Protein AF-A0A2M7JU88-F1 (afdb_monomer_lite)

pLDDT: mean 82.26, std 15.16, range [46.28, 97.88]

Radius of gyration: 21.9 Å; chains: 1; bounding box: 62×44×34 Å

Structure (mmCIF, N/CA/C/O backbone):
data_AF-A0A2M7JU88-F1
#
_entry.id   AF-A0A2M7JU88-F1
#
loop_
_atom_site.group_PDB
_atom_site.id
_atom_site.type_symbol
_atom_site.label_atom_id
_atom_site.label_alt_id
_atom_site.label_comp_id
_atom_site.label_asym_id
_atom_site.label_entity_id
_atom_site.label_seq_id
_atom_site.pdbx_PDB_ins_code
_atom_site.Cartn_x
_atom_site.Cartn_y
_atom_site.Cartn_z
_atom_site.occupancy
_atom_site.B_iso_or_equiv
_atom_site.auth_seq_id
_atom_site.auth_comp_id
_atom_site.auth_asym_id
_atom_site.auth_atom_id
_atom_site.pdbx_PDB_model_num
ATOM 1 N N . MET A 1 1 ? 41.938 32.111 14.883 1.00 48.00 1 MET A N 1
ATOM 2 C CA . MET A 1 1 ? 41.374 30.759 15.055 1.00 48.00 1 MET A CA 1
ATOM 3 C C . MET A 1 1 ? 41.739 29.981 13.810 1.00 48.00 1 MET A C 1
ATOM 5 O O . MET A 1 1 ? 41.098 30.161 12.781 1.00 48.00 1 MET A O 1
ATOM 9 N N . GLU A 1 2 ? 42.856 29.258 13.867 1.00 51.88 2 GLU A N 1
ATOM 10 C CA . GLU A 1 2 ? 43.259 28.337 12.804 1.00 51.88 2 GLU A CA 1
ATOM 11 C C . GLU A 1 2 ? 42.209 27.231 12.727 1.00 51.88 2 GLU A C 1
ATOM 13 O O . GLU A 1 2 ? 41.848 26.636 13.739 1.00 51.88 2 GLU A O 1
ATOM 18 N N . GLN A 1 3 ? 41.636 27.030 11.545 1.00 59.88 3 GLN A N 1
ATOM 19 C CA . GLN A 1 3 ? 40.742 25.905 11.318 1.00 59.88 3 GLN A CA 1
ATOM 20 C C . GLN A 1 3 ? 41.625 24.665 11.168 1.00 59.88 3 GLN A C 1
ATOM 22 O O . GLN A 1 3 ? 42.422 24.599 10.232 1.00 59.88 3 GLN A O 1
ATOM 27 N N . ASP A 1 4 ? 41.488 23.712 12.089 1.00 62.62 4 ASP A N 1
ATOM 28 C CA . ASP A 1 4 ? 42.095 22.381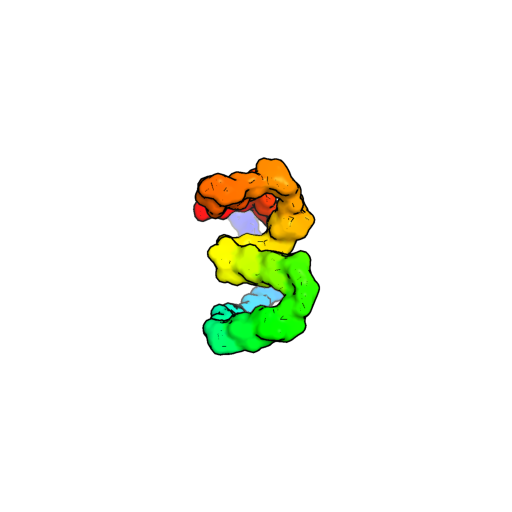 12.016 1.00 62.62 4 ASP A CA 1
ATOM 29 C C . ASP A 1 4 ? 41.547 21.626 10.794 1.00 62.62 4 ASP A C 1
ATOM 31 O O . ASP A 1 4 ? 40.576 20.867 10.865 1.00 62.62 4 ASP A O 1
ATOM 35 N N . ILE A 1 5 ? 42.145 21.870 9.626 1.00 72.06 5 ILE A N 1
ATOM 36 C CA . ILE A 1 5 ? 41.807 21.160 8.395 1.00 72.06 5 ILE A CA 1
ATOM 37 C C . ILE A 1 5 ? 42.477 19.791 8.452 1.00 72.06 5 ILE A C 1
ATOM 39 O O . ILE A 1 5 ? 43.682 19.635 8.255 1.00 72.06 5 ILE A O 1
ATOM 43 N N . VAL A 1 6 ? 41.659 18.781 8.716 1.00 74.62 6 VAL A N 1
ATOM 44 C CA . VAL A 1 6 ? 42.089 17.389 8.770 1.00 74.62 6 VAL A CA 1
ATOM 45 C C . VAL A 1 6 ? 42.331 16.850 7.348 1.00 74.62 6 VAL A C 1
ATOM 47 O O . VAL A 1 6 ? 41.474 17.025 6.476 1.00 74.62 6 VAL A O 1
ATOM 50 N N . PRO A 1 7 ? 43.453 16.149 7.084 1.00 70.81 7 PRO A N 1
ATOM 51 C CA . PRO A 1 7 ? 43.734 15.583 5.768 1.00 70.81 7 PRO A CA 1
ATOM 52 C C . PRO A 1 7 ? 42.667 14.565 5.341 1.00 70.81 7 PRO A C 1
ATOM 54 O O . PRO A 1 7 ? 42.344 13.635 6.083 1.00 70.81 7 PRO A O 1
ATOM 57 N N . GLY A 1 8 ? 42.169 14.675 4.104 1.00 68.25 8 GLY A N 1
ATOM 58 C CA . GLY A 1 8 ? 41.159 13.758 3.548 1.00 68.25 8 GLY A CA 1
ATOM 59 C C . GLY A 1 8 ? 41.597 12.287 3.477 1.00 68.25 8 GLY A C 1
ATOM 60 O O . GLY A 1 8 ? 40.757 11.401 3.343 1.00 68.25 8 GLY A O 1
ATOM 61 N N . SER A 1 9 ? 42.895 12.006 3.633 1.00 67.94 9 SER A N 1
ATOM 62 C CA . SER A 1 9 ? 43.454 10.657 3.781 1.00 67.94 9 SER A CA 1
ATOM 63 C C . SER A 1 9 ? 43.026 9.948 5.073 1.00 67.94 9 SER A C 1
ATOM 65 O O . SER A 1 9 ? 43.115 8.722 5.139 1.00 67.94 9 SER A O 1
ATOM 67 N N . LEU A 1 10 ? 42.514 10.673 6.080 1.00 70.62 10 LEU A N 1
ATOM 68 C CA . LEU A 1 10 ? 41.922 10.064 7.279 1.00 70.62 10 LEU A CA 1
ATOM 69 C C . LEU A 1 10 ? 40.554 9.418 7.016 1.00 70.62 10 LEU A C 1
ATOM 71 O O . LEU A 1 10 ? 40.097 8.603 7.823 1.00 70.62 10 LEU A O 1
ATOM 75 N N . LEU A 1 11 ? 39.909 9.707 5.878 1.00 70.00 11 LEU A N 1
ATOM 76 C CA . LEU A 1 11 ? 38.731 8.969 5.430 1.00 70.00 11 LEU A CA 1
ATOM 77 C C . LEU A 1 11 ? 39.162 7.564 4.986 1.00 70.00 11 LEU A C 1
ATOM 79 O O . LEU A 1 11 ? 39.381 7.300 3.806 1.00 70.00 11 LEU A O 1
ATOM 83 N N . LYS A 1 12 ? 39.233 6.628 5.945 1.00 68.19 12 LYS A N 1
ATOM 84 C CA . LYS A 1 12 ? 39.547 5.197 5.725 1.00 68.19 12 LYS A CA 1
ATOM 85 C C . LYS A 1 12 ? 38.694 4.534 4.631 1.00 68.19 12 LYS A C 1
ATOM 87 O O . LYS A 1 12 ? 39.050 3.474 4.126 1.00 68.19 12 LYS A O 1
ATOM 92 N N . ARG A 1 13 ? 37.549 5.129 4.288 1.00 69.75 13 ARG A N 1
ATOM 93 C CA . ARG A 1 13 ? 36.684 4.748 3.171 1.00 69.75 13 ARG A CA 1
ATOM 94 C C . ARG A 1 13 ? 36.352 6.005 2.378 1.00 69.75 13 ARG A C 1
ATOM 96 O O . ARG A 1 13 ? 35.593 6.845 2.854 1.00 69.75 13 ARG A O 1
ATOM 103 N N . SER A 1 14 ? 36.903 6.127 1.175 1.00 67.75 14 SER A N 1
ATOM 104 C CA . SER A 1 14 ? 36.478 7.170 0.247 1.00 67.75 14 SER A CA 1
ATOM 105 C C . SER A 1 14 ? 35.003 6.963 -0.107 1.00 67.75 14 SER A C 1
ATOM 107 O O . SER A 1 14 ? 34.581 5.854 -0.450 1.00 67.75 14 SER A O 1
ATOM 109 N N . ILE A 1 15 ? 34.198 8.024 0.006 1.00 74.94 15 ILE A N 1
ATOM 110 C CA . ILE A 1 15 ? 32.800 8.005 -0.432 1.00 74.94 15 ILE A CA 1
ATOM 111 C C . ILE A 1 15 ? 32.821 7.910 -1.957 1.00 74.94 15 ILE A C 1
ATOM 113 O O . ILE A 1 15 ? 32.983 8.903 -2.662 1.00 74.94 15 ILE A O 1
ATOM 117 N N . LYS A 1 16 ? 32.695 6.692 -2.482 1.00 74.12 16 LYS A N 1
ATOM 118 C CA . LYS A 1 16 ? 32.456 6.481 -3.908 1.00 74.12 16 LYS A CA 1
ATOM 119 C C . LYS A 1 16 ? 31.001 6.827 -4.187 1.00 74.12 16 LYS A C 1
ATOM 121 O O . LYS A 1 16 ? 30.109 6.038 -3.880 1.00 74.12 16 LYS A O 1
ATOM 126 N N . LEU A 1 17 ? 30.772 8.008 -4.755 1.00 74.69 17 LEU A N 1
ATOM 127 C CA . LEU A 1 17 ? 29.473 8.387 -5.296 1.00 74.69 17 LEU A CA 1
ATOM 128 C C . LEU A 1 17 ? 29.153 7.432 -6.450 1.00 74.69 17 LEU A C 1
ATOM 130 O O . LEU A 1 17 ? 29.734 7.524 -7.531 1.00 74.69 17 LEU A O 1
ATOM 134 N N . LYS A 1 18 ? 28.282 6.455 -6.192 1.00 76.12 18 LYS A N 1
ATOM 135 C CA . LYS A 1 18 ? 27.730 5.610 -7.250 1.00 76.12 18 LYS A CA 1
ATOM 136 C C . LYS A 1 18 ? 26.852 6.484 -8.138 1.00 76.12 18 LYS A C 1
ATOM 138 O O . LYS A 1 18 ? 26.091 7.303 -7.623 1.00 76.12 18 LYS A O 1
ATOM 143 N N . LEU A 1 19 ? 26.956 6.292 -9.453 1.00 80.50 19 LEU A N 1
ATOM 144 C CA . LEU A 1 19 ? 26.002 6.879 -10.388 1.00 80.50 19 LEU A CA 1
ATOM 145 C C . LEU A 1 19 ? 24.592 6.449 -9.939 1.00 80.50 19 LEU A C 1
ATOM 147 O O . LEU A 1 19 ? 24.405 5.253 -9.694 1.00 80.50 19 LEU A O 1
ATOM 151 N N . PRO A 1 20 ? 23.641 7.381 -9.751 1.00 73.81 20 PRO A N 1
ATOM 152 C CA . PRO A 1 20 ? 22.317 7.025 -9.265 1.00 73.81 20 PRO A CA 1
ATOM 153 C C . PRO A 1 20 ? 21.659 6.058 -10.250 1.00 73.81 20 PRO A C 1
ATOM 155 O O . PRO A 1 20 ? 21.577 6.339 -11.447 1.00 73.81 20 PRO A O 1
ATOM 158 N N . GLU A 1 21 ? 21.217 4.905 -9.747 1.00 77.75 21 GLU A N 1
ATOM 159 C CA . GLU A 1 21 ? 20.398 3.987 -10.532 1.00 77.75 21 GLU A CA 1
ATOM 160 C C . GLU A 1 21 ? 19.116 4.709 -10.954 1.00 77.75 21 GLU A C 1
ATOM 162 O O . GLU A 1 21 ? 18.525 5.468 -10.179 1.00 77.75 21 GLU A O 1
ATOM 167 N N . VAL A 1 22 ? 18.697 4.498 -12.204 1.00 78.94 22 VAL A N 1
ATOM 168 C CA . VAL A 1 22 ? 17.436 5.052 -12.699 1.00 78.94 22 VAL A CA 1
ATOM 169 C C . VAL A 1 22 ? 16.298 4.594 -11.794 1.00 78.94 22 VAL A C 1
ATOM 171 O O . VAL A 1 22 ? 16.136 3.403 -11.529 1.00 78.94 22 VAL A O 1
ATOM 174 N N . LEU A 1 23 ? 15.513 5.558 -11.310 1.00 77.75 23 LEU A N 1
ATOM 175 C CA . LEU A 1 23 ? 14.399 5.265 -10.419 1.00 77.75 23 LEU A CA 1
ATOM 176 C C . LEU A 1 23 ? 13.396 4.328 -11.110 1.00 77.75 23 LEU A C 1
ATOM 178 O O . LEU A 1 23 ? 13.145 4.478 -12.314 1.00 77.75 23 LEU A O 1
ATOM 182 N N . PRO A 1 24 ? 12.778 3.395 -10.361 1.00 81.56 24 PRO A N 1
ATOM 183 C CA . PRO A 1 24 ? 11.691 2.583 -10.882 1.00 81.56 24 PRO A CA 1
ATOM 184 C C . PRO A 1 24 ? 10.610 3.469 -11.501 1.00 81.56 24 PRO A C 1
ATOM 186 O O . PRO A 1 24 ? 10.179 4.463 -10.912 1.00 81.56 24 PRO A O 1
ATOM 189 N N . ARG A 1 25 ? 10.167 3.113 -12.708 1.00 84.31 25 ARG A N 1
ATOM 190 C CA . ARG A 1 25 ? 9.084 3.827 -13.388 1.00 84.31 25 ARG A CA 1
ATOM 191 C C . ARG A 1 25 ? 7.734 3.397 -12.826 1.00 84.31 25 ARG A C 1
ATOM 193 O O . ARG A 1 25 ? 7.560 2.254 -12.410 1.00 84.31 25 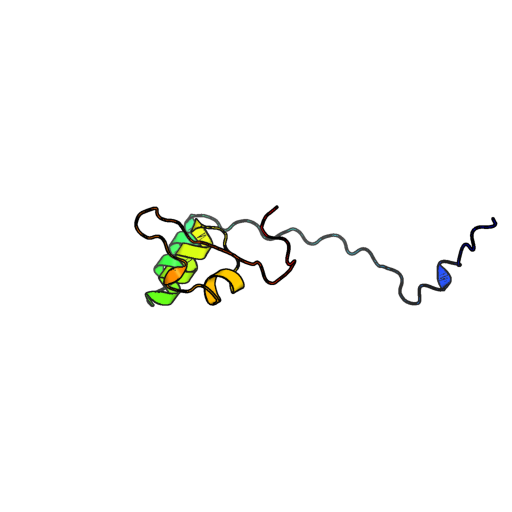ARG A O 1
ATOM 200 N N . ALA A 1 26 ? 6.764 4.307 -12.878 1.00 87.19 26 ALA A N 1
ATOM 201 C CA . ALA A 1 26 ? 5.377 3.977 -12.574 1.00 87.19 26 ALA A CA 1
ATOM 202 C C . ALA A 1 26 ? 4.881 2.827 -13.470 1.00 87.19 26 ALA A C 1
ATOM 204 O O . ALA A 1 26 ? 5.204 2.765 -14.660 1.00 87.19 26 ALA A O 1
ATOM 205 N N . MET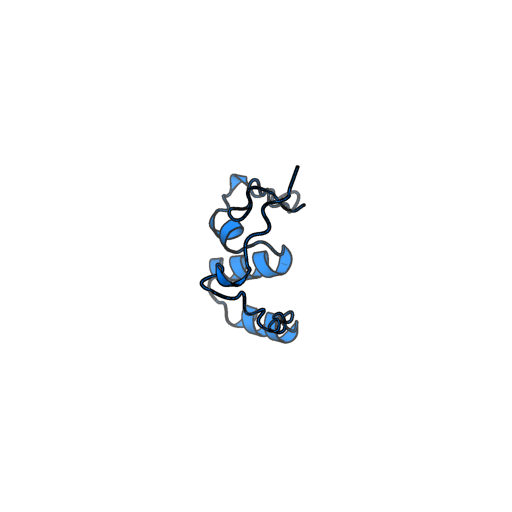 A 1 27 ? 4.087 1.926 -12.887 1.00 91.31 27 MET A N 1
ATOM 206 C CA . MET A 1 27 ? 3.508 0.789 -13.600 1.00 91.31 27 MET A CA 1
ATOM 207 C C . MET A 1 27 ? 2.548 1.270 -14.695 1.00 91.31 27 MET A C 1
ATOM 209 O O . MET A 1 27 ? 1.760 2.194 -14.489 1.00 91.31 27 MET A O 1
ATOM 213 N N . ASN A 1 28 ? 2.579 0.617 -15.858 1.00 94.38 28 ASN A N 1
ATOM 214 C CA . ASN A 1 28 ? 1.612 0.884 -16.916 1.00 94.38 28 ASN A CA 1
ATOM 215 C C . ASN A 1 28 ? 0.189 0.538 -16.421 1.00 94.38 28 ASN A C 1
ATOM 217 O O . ASN A 1 28 ? -0.005 -0.546 -15.865 1.00 94.38 28 ASN A O 1
ATOM 221 N N . PRO A 1 29 ? -0.834 1.383 -16.656 1.00 93.88 29 PRO A N 1
ATOM 222 C CA . PRO A 1 29 ? -2.217 1.072 -16.291 1.00 93.88 29 PRO A CA 1
ATOM 223 C C . PRO A 1 29 ? -2.726 -0.289 -16.796 1.00 93.88 29 PRO A C 1
ATOM 225 O O . PRO A 1 29 ? -3.583 -0.896 -16.157 1.00 93.88 29 PRO A O 1
ATOM 228 N N . ALA A 1 30 ? -2.226 -0.781 -17.935 1.00 96.31 30 ALA A N 1
ATOM 229 C CA . ALA A 1 30 ? -2.551 -2.116 -18.437 1.00 96.31 30 ALA A CA 1
ATOM 230 C C . ALA A 1 30 ? -2.007 -3.234 -17.539 1.00 96.31 30 ALA A C 1
ATOM 232 O O . ALA A 1 30 ? -2.707 -4.216 -17.299 1.00 96.31 30 ALA A O 1
ATOM 233 N N . ASP A 1 31 ? -0.803 -3.064 -17.004 1.00 95.81 31 ASP A N 1
ATOM 234 C CA . ASP A 1 31 ? -0.180 -4.038 -16.110 1.00 95.81 31 ASP A CA 1
ATOM 235 C C . ASP A 1 31 ? -0.803 -3.988 -14.714 1.00 95.81 31 ASP A C 1
ATOM 237 O O . ASP A 1 31 ? -1.026 -5.036 -14.116 1.00 95.81 31 ASP A O 1
ATOM 241 N N . VAL A 1 32 ? -1.230 -2.804 -14.255 1.00 95.44 32 VAL A N 1
ATOM 242 C CA . VAL A 1 32 ? -2.048 -2.671 -13.037 1.00 95.44 32 VAL A CA 1
ATOM 243 C C . VAL A 1 32 ? -3.331 -3.496 -13.154 1.00 95.44 32 VAL A C 1
ATOM 245 O O . VAL A 1 32 ? -3.697 -4.211 -12.224 1.00 95.44 32 VAL A O 1
ATOM 248 N N . ARG A 1 33 ? -4.019 -3.431 -14.302 1.00 95.75 33 ARG A N 1
ATOM 249 C CA . ARG A 1 33 ? -5.227 -4.238 -14.530 1.00 95.75 33 ARG A CA 1
ATOM 250 C C . ARG A 1 33 ? -4.921 -5.732 -14.494 1.00 95.75 33 ARG A C 1
ATOM 252 O O . ARG A 1 33 ? -5.635 -6.457 -13.815 1.00 95.75 33 ARG A O 1
ATOM 259 N N . LYS A 1 34 ? -3.854 -6.176 -15.165 1.00 97.12 34 LYS A N 1
ATOM 260 C CA . LYS A 1 34 ? -3.426 -7.586 -15.147 1.00 97.12 34 LYS A CA 1
ATOM 261 C C . LYS A 1 34 ? -3.120 -8.068 -13.728 1.00 97.12 34 LYS A C 1
ATOM 263 O O . LYS A 1 34 ? -3.594 -9.131 -13.350 1.00 97.12 34 LYS A O 1
ATOM 268 N N . LEU A 1 35 ? -2.398 -7.268 -12.941 1.00 95.69 35 LEU A N 1
ATOM 269 C CA . LEU A 1 35 ? -2.107 -7.562 -11.537 1.00 95.69 35 LEU A CA 1
ATOM 270 C C . LEU A 1 35 ? -3.398 -7.721 -10.728 1.00 95.69 35 LEU A C 1
ATOM 272 O O . LEU A 1 35 ? -3.580 -8.715 -10.040 1.00 95.69 35 LEU A O 1
ATOM 276 N N . LEU A 1 36 ? -4.325 -6.769 -10.840 1.00 96.50 36 LEU A N 1
ATOM 277 C CA . LEU A 1 36 ? -5.591 -6.845 -10.114 1.00 96.50 36 LEU A CA 1
ATOM 278 C C . LEU A 1 36 ? -6.474 -8.007 -10.588 1.00 96.50 36 LEU A C 1
ATOM 280 O O . LEU A 1 36 ? -7.294 -8.479 -9.811 1.00 96.50 36 LEU A O 1
ATOM 284 N N . CYS A 1 37 ? -6.350 -8.479 -11.828 1.00 97.00 37 CYS A N 1
ATOM 285 C CA . CYS A 1 37 ? -7.129 -9.617 -12.322 1.00 97.00 37 CYS A CA 1
ATOM 286 C C . CYS A 1 37 ? -6.718 -10.957 -11.701 1.00 97.00 37 CYS A C 1
ATOM 288 O O . CYS A 1 37 ? -7.567 -11.835 -11.610 1.00 97.00 37 CYS A O 1
ATOM 290 N N . VAL A 1 38 ? -5.460 -11.117 -11.282 1.00 97.75 38 VAL A N 1
ATOM 291 C CA . VAL A 1 38 ? -4.953 -12.389 -10.728 1.00 97.75 38 VAL A CA 1
ATOM 292 C C . VAL A 1 38 ? -5.074 -12.489 -9.205 1.00 97.75 38 VAL A C 1
ATOM 294 O O . VAL A 1 38 ? -4.784 -13.535 -8.636 1.00 97.75 38 VAL A O 1
ATOM 297 N N . ILE A 1 39 ? -5.473 -11.408 -8.528 1.00 97.38 39 ILE A N 1
ATOM 298 C CA . ILE A 1 39 ? -5.629 -11.390 -7.069 1.00 97.38 39 ILE A CA 1
ATOM 299 C C . ILE A 1 39 ? -7.057 -11.811 -6.713 1.00 97.38 39 ILE A C 1
ATOM 301 O O . ILE A 1 39 ? -8.001 -11.026 -6.864 1.00 97.38 39 ILE A O 1
ATOM 305 N N . GLU A 1 40 ? -7.184 -13.050 -6.240 1.00 96.38 40 GLU A N 1
ATOM 306 C CA . GLU A 1 40 ? -8.454 -13.671 -5.842 1.00 96.38 40 GLU A CA 1
ATOM 307 C C . GLU A 1 40 ? -8.833 -13.365 -4.386 1.00 96.38 40 GLU A C 1
ATOM 309 O O . GLU A 1 40 ? -10.011 -13.174 -4.081 1.00 96.38 40 GLU A O 1
ATOM 314 N N . ASP A 1 41 ? -7.846 -13.268 -3.490 1.00 97.88 41 ASP A N 1
ATOM 315 C CA . ASP A 1 41 ? -8.087 -12.965 -2.080 1.00 97.88 41 ASP A CA 1
ATOM 316 C C . ASP A 1 41 ? -8.569 -11.516 -1.889 1.00 97.88 41 ASP A C 1
ATOM 318 O O . ASP A 1 41 ? -7.985 -10.554 -2.398 1.00 97.88 41 ASP A O 1
ATOM 322 N N . ILE A 1 42 ? -9.658 -11.353 -1.133 1.00 96.56 42 ILE A N 1
ATOM 323 C CA . ILE A 1 42 ? -10.324 -10.058 -0.943 1.00 96.56 42 ILE A CA 1
ATOM 324 C C . ILE A 1 42 ? -9.434 -9.090 -0.157 1.00 96.56 42 ILE A C 1
ATOM 326 O O . ILE A 1 42 ? -9.404 -7.896 -0.472 1.00 96.56 42 ILE A O 1
ATOM 330 N N . ARG A 1 43 ? -8.706 -9.582 0.853 1.00 94.62 43 ARG A N 1
ATOM 331 C CA . ARG A 1 43 ? -7.818 -8.755 1.677 1.00 94.62 43 ARG A CA 1
ATOM 332 C C . ARG A 1 43 ? -6.647 -8.269 0.837 1.00 94.62 43 ARG A C 1
ATOM 334 O O . ARG A 1 43 ? -6.354 -7.076 0.851 1.00 94.62 43 ARG A O 1
ATOM 341 N N . ASP A 1 44 ? -6.021 -9.151 0.073 1.00 95.94 44 ASP A N 1
ATOM 342 C CA . ASP A 1 44 ? -4.893 -8.799 -0.782 1.00 95.94 44 ASP A CA 1
ATOM 343 C C . ASP A 1 44 ? -5.346 -7.827 -1.881 1.00 95.94 44 ASP A C 1
ATOM 345 O O . ASP A 1 44 ? -4.698 -6.807 -2.132 1.00 95.94 44 ASP A O 1
ATOM 349 N N . ARG A 1 45 ? -6.525 -8.052 -2.473 1.00 96.81 45 ARG A N 1
ATOM 350 C CA . ARG A 1 45 ? -7.109 -7.129 -3.452 1.00 96.81 45 ARG A CA 1
ATOM 351 C C . ARG A 1 45 ? -7.332 -5.741 -2.853 1.00 96.81 45 ARG A C 1
ATOM 353 O O . ARG A 1 45 ? -6.994 -4.743 -3.492 1.00 96.81 45 ARG A O 1
ATOM 360 N N . ALA A 1 46 ? -7.880 -5.667 -1.640 1.00 94.44 46 ALA A N 1
ATOM 361 C CA . ALA A 1 46 ? -8.054 -4.410 -0.920 1.00 94.44 46 ALA A CA 1
ATOM 362 C C . ALA A 1 46 ? -6.703 -3.736 -0.635 1.00 94.44 46 ALA A C 1
ATOM 364 O O . ALA A 1 46 ? -6.562 -2.540 -0.885 1.00 94.44 46 ALA A O 1
ATOM 365 N N . LEU A 1 47 ? -5.696 -4.502 -0.207 1.00 95.38 47 LEU A N 1
ATOM 366 C CA . LEU A 1 47 ? -4.347 -4.013 0.072 1.00 95.38 47 LEU A CA 1
ATOM 367 C C . LEU A 1 47 ? -3.741 -3.323 -1.159 1.00 95.38 47 LEU A C 1
ATOM 369 O O . LEU A 1 47 ? -3.363 -2.152 -1.100 1.00 95.38 47 LEU A O 1
ATOM 373 N N . PHE A 1 48 ? -3.711 -4.016 -2.300 1.00 95.94 48 PHE A N 1
ATOM 374 C CA . PHE A 1 48 ? -3.169 -3.462 -3.541 1.00 95.94 48 PHE A CA 1
ATOM 375 C C . PHE A 1 48 ? -3.973 -2.262 -4.042 1.00 95.94 48 PHE A C 1
ATOM 377 O O . PHE A 1 48 ? -3.384 -1.275 -4.483 1.00 95.94 48 PHE A O 1
ATOM 384 N N . LEU A 1 49 ? -5.306 -2.305 -3.955 1.00 95.25 49 LEU A N 1
ATOM 385 C CA . LEU A 1 49 ? -6.148 -1.176 -4.349 1.00 95.25 49 LEU A CA 1
ATOM 386 C C . LEU A 1 49 ? -5.883 0.062 -3.493 1.00 95.25 49 LEU A C 1
ATOM 388 O O . LEU A 1 49 ? -5.767 1.152 -4.050 1.00 95.25 49 LEU A O 1
ATOM 392 N N . VAL A 1 50 ? -5.755 -0.088 -2.175 1.00 94.31 50 VAL A N 1
ATOM 393 C CA . VAL A 1 50 ? -5.450 1.036 -1.284 1.00 94.31 50 VAL A CA 1
ATOM 394 C C . VAL A 1 50 ? -4.090 1.627 -1.646 1.00 94.31 50 VAL A C 1
ATOM 396 O O . VAL A 1 50 ? -4.024 2.818 -1.939 1.00 94.31 50 VAL A O 1
ATOM 399 N N . LEU A 1 51 ? -3.036 0.810 -1.758 1.00 94.25 51 LEU A N 1
ATOM 400 C CA . LEU A 1 51 ? -1.694 1.281 -2.135 1.00 94.25 51 LEU A CA 1
ATOM 401 C C . LEU A 1 51 ? -1.691 2.039 -3.470 1.00 94.25 51 LEU A C 1
ATOM 403 O O . LEU A 1 51 ? -1.129 3.130 -3.564 1.00 94.25 51 LEU A O 1
ATOM 407 N N . LEU A 1 52 ? -2.358 1.490 -4.489 1.00 94.19 52 LEU A N 1
ATOM 408 C CA . LEU A 1 52 ? -2.435 2.087 -5.825 1.00 94.19 52 LEU A CA 1
ATOM 409 C C . LEU A 1 52 ? -3.233 3.396 -5.857 1.00 94.19 52 LEU A C 1
ATOM 411 O O . LEU A 1 52 ? -2.995 4.227 -6.732 1.00 94.19 52 LEU A O 1
ATOM 415 N N . ARG A 1 53 ? -4.207 3.577 -4.955 1.00 91.69 53 ARG A N 1
ATOM 416 C CA . ARG A 1 53 ? -5.115 4.736 -4.961 1.00 91.69 53 ARG A CA 1
ATOM 417 C C . ARG A 1 53 ? -4.689 5.855 -4.021 1.00 91.69 53 ARG A C 1
ATOM 419 O O . ARG A 1 53 ? -4.969 7.009 -4.329 1.00 91.69 53 ARG A O 1
ATOM 426 N N . THR A 1 54 ? -4.031 5.540 -2.909 1.00 90.62 54 THR A N 1
ATOM 427 C CA . THR A 1 54 ? -3.650 6.526 -1.883 1.00 90.62 54 THR A CA 1
ATOM 428 C C . THR A 1 54 ? -2.158 6.856 -1.894 1.00 90.62 54 THR A C 1
ATOM 430 O O . THR A 1 54 ? -1.744 7.872 -1.332 1.00 90.62 54 THR A O 1
ATOM 433 N N . GLY A 1 55 ? -1.329 6.004 -2.511 1.00 88.50 55 GLY A N 1
ATOM 434 C CA . GLY A 1 55 ? 0.127 6.126 -2.438 1.00 88.50 55 GLY A CA 1
ATOM 435 C C . GLY A 1 55 ? 0.652 5.977 -1.007 1.00 88.50 55 GLY A C 1
ATOM 436 O O . GLY A 1 55 ? 1.638 6.617 -0.640 1.00 88.50 55 GLY A O 1
ATOM 437 N N . MET A 1 56 ? -0.050 5.221 -0.160 1.00 88.94 56 MET A N 1
ATOM 438 C CA . MET A 1 56 ? 0.416 4.853 1.178 1.00 88.94 56 MET A CA 1
ATOM 439 C C . MET A 1 56 ? 1.651 3.961 1.105 1.00 88.94 56 MET A C 1
ATOM 441 O O . MET A 1 56 ? 1.847 3.211 0.147 1.00 88.94 56 MET A O 1
ATOM 445 N N . ARG A 1 57 ? 2.481 4.012 2.146 1.00 88.00 57 ARG A N 1
ATOM 446 C CA . ARG A 1 57 ? 3.534 3.011 2.324 1.00 88.00 57 ARG A CA 1
ATOM 447 C C . ARG A 1 57 ? 2.922 1.714 2.835 1.00 88.00 57 ARG A C 1
ATOM 449 O O . ARG A 1 57 ? 1.951 1.728 3.584 1.00 88.00 57 ARG A O 1
ATOM 456 N N . ILE A 1 58 ? 3.544 0.590 2.487 1.00 90.19 58 ILE A N 1
ATOM 457 C CA . ILE A 1 58 ? 3.082 -0.722 2.952 1.00 90.19 58 ILE A CA 1
ATOM 458 C C . ILE A 1 58 ? 3.065 -0.822 4.485 1.00 90.19 58 ILE A C 1
ATOM 460 O O . ILE A 1 58 ? 2.095 -1.331 5.026 1.00 90.19 58 ILE A O 1
ATOM 464 N N . GLY A 1 59 ? 4.065 -0.271 5.186 1.00 88.94 59 GLY A N 1
ATOM 465 C CA . GLY A 1 59 ? 4.090 -0.256 6.658 1.00 88.94 59 GLY A CA 1
ATOM 466 C C . GLY A 1 59 ? 2.914 0.514 7.269 1.00 88.94 59 GLY A C 1
ATOM 467 O O . GLY A 1 59 ? 2.242 0.001 8.156 1.00 88.94 59 GLY A O 1
ATOM 468 N N . GLU A 1 60 ? 2.589 1.687 6.711 1.00 89.56 60 GLU A N 1
ATOM 469 C CA . GLU A 1 60 ? 1.431 2.501 7.127 1.00 89.56 60 GLU A CA 1
ATOM 470 C C . GLU A 1 60 ? 0.117 1.719 6.959 1.00 89.56 60 GLU A C 1
ATOM 472 O O . GLU A 1 60 ? -0.752 1.758 7.823 1.00 89.56 60 GLU A O 1
ATOM 477 N N . LEU A 1 61 ? -0.022 0.980 5.854 1.00 92.06 61 LEU A N 1
ATOM 478 C CA . LEU A 1 61 ? -1.214 0.181 5.579 1.00 92.06 61 LEU A CA 1
ATOM 479 C C . LEU A 1 61 ? -1.320 -1.062 6.472 1.00 92.06 61 LEU A C 1
ATOM 481 O O . LEU A 1 61 ? -2.413 -1.400 6.914 1.00 92.06 61 LEU A O 1
ATOM 485 N N . LEU A 1 62 ? -0.204 -1.738 6.746 1.00 91.69 62 LEU A N 1
ATOM 486 C CA . LEU A 1 62 ? -0.178 -2.906 7.631 1.00 91.69 62 LEU A CA 1
ATOM 487 C C . LEU A 1 62 ? -0.483 -2.541 9.092 1.00 91.69 62 LEU A C 1
ATOM 489 O O . LEU A 1 62 ? -1.005 -3.378 9.824 1.00 91.69 62 LEU A O 1
ATOM 493 N N . GLY A 1 63 ? -0.182 -1.308 9.508 1.00 89.75 63 GLY A 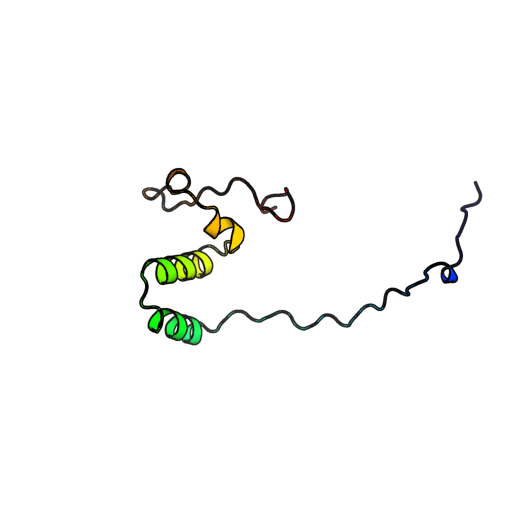N 1
ATOM 494 C CA . GLY A 1 63 ? -0.509 -0.785 10.837 1.00 89.75 63 GLY A CA 1
ATOM 495 C C . GLY A 1 63 ? -1.922 -0.208 10.977 1.00 89.75 63 GLY A C 1
ATOM 496 O O . GLY A 1 63 ? -2.296 0.197 12.079 1.00 89.75 63 GLY A O 1
ATOM 497 N N . LEU A 1 64 ? -2.701 -0.151 9.892 1.00 90.50 64 LEU A N 1
ATOM 498 C CA . LEU A 1 64 ? -3.994 0.527 9.860 1.00 90.50 64 LEU A CA 1
ATOM 499 C C . LEU A 1 64 ? -5.048 -0.198 10.709 1.00 90.50 64 LEU A C 1
ATOM 501 O O . LEU A 1 64 ? -5.238 -1.411 10.589 1.00 90.50 64 LEU A O 1
ATOM 505 N N . LYS A 1 65 ? -5.784 0.551 11.534 1.00 90.81 65 LYS A N 1
ATOM 506 C CA . LYS A 1 65 ? -6.892 0.033 12.345 1.00 90.81 65 LYS A CA 1
ATOM 507 C C . LYS A 1 65 ? -8.231 0.484 11.777 1.00 90.81 65 LYS A C 1
ATOM 509 O O . LYS A 1 65 ? -8.337 1.482 11.075 1.00 90.81 65 LYS A O 1
ATOM 514 N N . VAL A 1 66 ? -9.298 -0.225 12.145 1.00 91.19 66 VAL A N 1
ATOM 515 C CA . VAL A 1 66 ? -10.671 0.127 11.733 1.00 91.19 66 VAL A CA 1
ATOM 516 C C . VAL A 1 66 ? -11.046 1.550 12.169 1.00 91.19 66 VAL A C 1
ATOM 518 O O . VAL A 1 66 ? -11.702 2.260 11.418 1.00 91.19 66 VAL A O 1
ATOM 521 N N . ASN A 1 67 ? -10.573 1.992 13.339 1.00 92.88 67 ASN A N 1
ATOM 522 C CA . ASN A 1 67 ? -10.834 3.339 13.860 1.00 92.88 67 ASN A CA 1
ATOM 523 C C . ASN A 1 67 ? -10.156 4.460 13.057 1.00 92.88 67 ASN A C 1
ATOM 525 O O . ASN A 1 67 ? -10.527 5.618 13.212 1.00 92.88 67 ASN A O 1
ATOM 529 N N . ASP A 1 68 ? -9.188 4.127 12.204 1.00 92.19 68 ASP A N 1
ATOM 530 C CA . ASP A 1 68 ? -8.498 5.091 11.347 1.00 92.19 68 ASP A CA 1
ATOM 531 C C . ASP A 1 68 ? -9.254 5.328 10.024 1.00 92.19 68 ASP A C 1
ATOM 533 O O . ASP A 1 68 ? -8.869 6.184 9.224 1.00 92.19 68 ASP A O 1
ATOM 537 N N . LEU A 1 69 ? -10.324 4.567 9.763 1.00 92.25 69 LEU A N 1
ATOM 538 C CA . LEU A 1 69 ? -11.112 4.625 8.535 1.00 92.25 69 LEU A CA 1
ATOM 539 C C . LEU A 1 69 ? -12.379 5.464 8.723 1.00 92.25 69 LEU A C 1
ATOM 541 O O . LEU A 1 69 ? -13.331 5.035 9.375 1.00 92.25 69 LEU A O 1
ATOM 545 N N . ASP A 1 70 ? -12.449 6.607 8.044 1.00 94.25 70 ASP A N 1
ATOM 546 C CA . ASP A 1 70 ? -13.704 7.330 7.854 1.00 94.25 70 ASP A CA 1
ATOM 547 C C . ASP A 1 70 ? -14.317 6.931 6.508 1.00 94.25 70 ASP A C 1
ATOM 549 O O . ASP A 1 70 ? -14.003 7.473 5.443 1.00 94.25 70 ASP A O 1
ATOM 553 N N . ILE A 1 71 ? -15.203 5.936 6.557 1.00 91.56 71 ILE A N 1
ATOM 554 C CA . ILE A 1 71 ? -15.886 5.404 5.372 1.00 91.56 71 ILE A CA 1
ATOM 555 C C . ILE A 1 71 ? -16.855 6.427 4.772 1.00 91.56 71 ILE A C 1
ATOM 557 O O . ILE A 1 71 ? -17.037 6.454 3.552 1.00 91.56 71 ILE A O 1
ATOM 561 N N . ARG A 1 72 ? -17.461 7.282 5.603 1.00 94.62 72 ARG A N 1
ATOM 562 C CA . ARG A 1 72 ? -18.446 8.271 5.156 1.00 94.62 72 ARG A CA 1
ATOM 563 C C . ARG A 1 72 ? -17.773 9.348 4.315 1.00 94.62 72 ARG A C 1
ATOM 565 O O . ARG A 1 72 ? -18.247 9.654 3.222 1.00 94.62 72 ARG A O 1
ATOM 572 N N . ASP A 1 73 ? -16.642 9.852 4.791 1.00 94.19 73 ASP A N 1
ATOM 573 C CA . ASP A 1 73 ? -15.875 10.880 4.091 1.00 94.19 73 ASP A CA 1
ATOM 574 C C . ASP A 1 73 ? -14.851 10.309 3.102 1.00 94.19 73 ASP A C 1
ATOM 576 O O . ASP A 1 73 ? -14.223 11.068 2.360 1.00 94.19 73 ASP A O 1
ATOM 580 N N . ARG A 1 74 ? -14.699 8.979 3.052 1.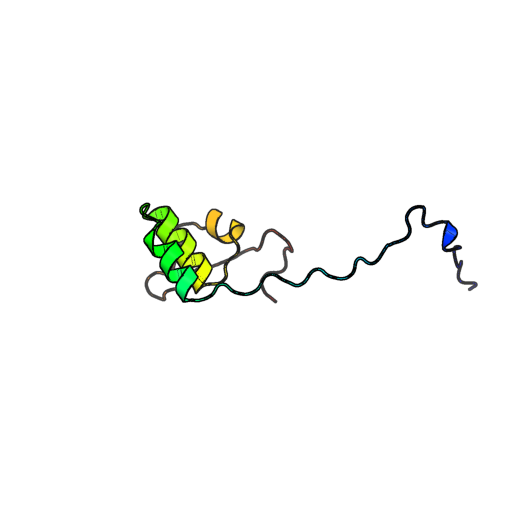00 91.44 74 ARG A N 1
ATOM 581 C CA . ARG A 1 74 ? -13.691 8.263 2.252 1.00 91.44 74 ARG A CA 1
ATOM 582 C C . ARG A 1 74 ? -12.266 8.722 2.581 1.00 91.44 74 ARG A C 1
ATOM 584 O O . ARG A 1 74 ? -11.458 8.957 1.681 1.00 91.44 74 ARG A O 1
ATOM 591 N N . LYS A 1 75 ? -11.965 8.853 3.876 1.00 91.69 75 LYS A N 1
ATOM 592 C CA . LYS A 1 75 ? -10.653 9.263 4.394 1.00 91.69 75 LYS A CA 1
ATOM 593 C C . LYS A 1 75 ? -10.003 8.135 5.185 1.00 91.69 75 LYS A C 1
ATOM 595 O O . LYS A 1 75 ? -10.670 7.327 5.825 1.00 91.69 75 LYS A O 1
ATOM 600 N N . ILE A 1 76 ? -8.676 8.116 5.138 1.00 92.56 76 ILE A N 1
ATOM 601 C CA . ILE A 1 76 ? -7.832 7.272 5.980 1.00 92.56 76 ILE A CA 1
ATOM 602 C C . ILE A 1 76 ? -6.985 8.218 6.824 1.00 92.56 76 ILE A C 1
ATOM 604 O O . ILE A 1 76 ? -6.250 9.042 6.275 1.00 92.56 76 ILE A O 1
ATOM 608 N N . HIS A 1 77 ? -7.115 8.130 8.141 1.00 90.75 77 HIS A N 1
ATOM 609 C CA . HIS A 1 77 ? -6.347 8.932 9.082 1.00 90.75 77 HIS A CA 1
ATOM 610 C C . HIS A 1 77 ? -4.992 8.267 9.335 1.00 90.75 77 HIS A C 1
ATOM 612 O O . HIS A 1 77 ? -4.920 7.127 9.779 1.00 90.75 77 HIS A O 1
ATOM 618 N N . LEU A 1 78 ? -3.903 8.974 9.025 1.00 84.44 78 LEU A N 1
ATOM 619 C CA . LEU A 1 78 ? -2.535 8.494 9.224 1.00 84.44 78 LEU A CA 1
ATOM 620 C C . LEU A 1 78 ? -1.834 9.417 10.211 1.00 84.44 78 LEU A C 1
ATOM 622 O O . LEU A 1 78 ? -1.636 10.594 9.915 1.00 84.44 78 LEU A O 1
ATOM 626 N N . PHE A 1 79 ? -1.481 8.886 11.379 1.00 71.50 79 PHE A N 1
ATOM 627 C CA . PHE A 1 79 ? -0.933 9.689 12.471 1.00 71.50 79 PHE A CA 1
ATOM 628 C C . PHE A 1 79 ? 0.600 9.705 12.501 1.00 71.50 79 PHE A C 1
ATOM 630 O O . PHE A 1 79 ? 1.170 10.718 12.897 1.00 71.50 79 PHE A O 1
ATOM 637 N N . GLU A 1 80 ? 1.287 8.651 12.040 1.00 65.56 80 GLU A N 1
ATOM 638 C CA . GLU A 1 80 ? 2.753 8.604 12.092 1.00 65.56 80 GLU A CA 1
ATOM 639 C C . GLU A 1 80 ? 3.372 7.754 10.970 1.00 65.56 80 GLU A C 1
ATOM 641 O O . GLU A 1 80 ? 2.897 6.665 10.651 1.00 65.56 80 GLU A O 1
ATOM 646 N N . GLY A 1 81 ? 4.442 8.265 10.350 1.00 59.28 81 GLY A N 1
ATOM 647 C CA . GLY A 1 81 ? 5.244 7.535 9.369 1.00 59.28 81 GLY A CA 1
ATOM 648 C C . GLY A 1 81 ? 6.527 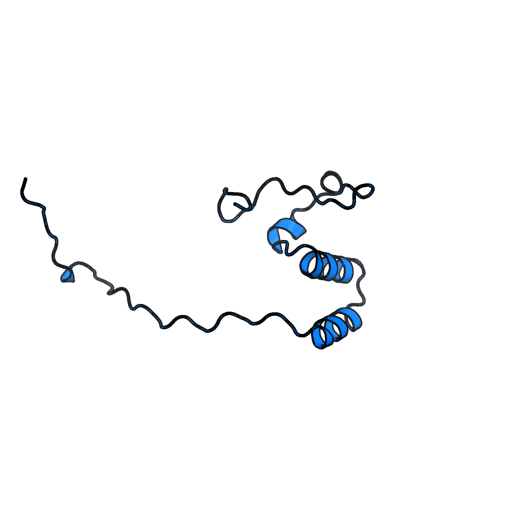7.009 10.010 1.00 59.28 81 GLY A C 1
ATOM 649 O O . GLY A 1 81 ? 7.398 7.798 10.370 1.00 59.28 81 GLY A O 1
ATOM 650 N N . GLU A 1 82 ? 6.679 5.684 10.083 1.00 56.91 82 GLU A N 1
ATOM 651 C CA . GLU A 1 82 ? 7.744 4.991 10.838 1.00 56.91 82 GLU A CA 1
ATOM 652 C C . GLU A 1 82 ? 9.182 5.409 10.489 1.00 56.91 82 GLU A C 1
ATOM 654 O O . GLU A 1 82 ? 10.097 5.224 11.286 1.00 56.91 82 GLU A O 1
ATOM 659 N N . LYS A 1 83 ? 9.421 5.938 9.283 1.00 56.16 83 LYS A N 1
ATOM 660 C CA . LYS A 1 83 ? 10.788 6.100 8.773 1.00 56.16 83 LYS A CA 1
ATOM 661 C C . LYS A 1 83 ? 11.465 7.409 9.180 1.00 56.16 83 LYS A C 1
ATOM 663 O O . LYS A 1 83 ? 12.689 7.437 9.241 1.00 56.16 83 LYS A O 1
ATOM 668 N N . ASN A 1 84 ? 10.701 8.474 9.437 1.00 53.72 84 ASN A N 1
ATOM 669 C CA . ASN A 1 84 ? 11.278 9.811 9.601 1.00 53.72 84 ASN A CA 1
ATOM 670 C C . ASN A 1 84 ? 10.766 10.587 10.828 1.00 53.72 84 ASN A C 1
ATOM 672 O O . ASN A 1 84 ? 11.291 11.673 11.055 1.00 53.72 84 ASN A O 1
ATOM 676 N N . SER A 1 85 ? 9.715 10.139 11.538 1.00 52.19 85 SER A N 1
ATOM 677 C CA . SER A 1 85 ? 8.931 10.945 12.517 1.00 52.19 85 SER A CA 1
ATOM 678 C C . SER A 1 85 ? 8.492 12.341 12.022 1.00 52.19 85 SER A C 1
ATOM 680 O O . SER A 1 85 ? 7.837 13.098 12.727 1.00 52.19 85 SER A O 1
ATOM 682 N N . MET A 1 86 ? 8.809 12.678 10.777 1.00 46.28 86 MET A N 1
ATOM 683 C CA . MET A 1 86 ? 8.238 13.732 9.977 1.00 46.28 86 MET A CA 1
ATOM 684 C C . MET A 1 86 ? 7.184 13.036 9.132 1.00 46.28 86 MET A C 1
ATOM 686 O O . MET A 1 86 ? 7.507 12.179 8.300 1.00 46.28 86 MET A O 1
ATOM 690 N N . GLY A 1 87 ? 5.918 13.370 9.385 1.00 47.84 87 GLY A N 1
ATOM 691 C CA . GLY A 1 87 ? 4.824 13.054 8.476 1.00 47.84 87 GLY A CA 1
ATOM 692 C C . GLY A 1 87 ? 5.121 13.561 7.060 1.00 47.84 87 GLY A C 1
ATOM 693 O O . GLY A 1 87 ? 6.178 14.128 6.779 1.00 47.84 87 GLY A O 1
ATOM 694 N N . ARG A 1 88 ? 4.193 13.338 6.128 1.00 49.44 88 ARG A N 1
ATOM 695 C CA . ARG A 1 88 ? 4.300 13.957 4.799 1.00 49.44 88 ARG A CA 1
ATOM 696 C C . ARG A 1 88 ? 4.454 15.473 5.006 1.00 49.44 88 ARG A C 1
ATOM 698 O O . ARG A 1 88 ? 3.570 16.071 5.610 1.00 49.44 88 ARG A O 1
ATOM 705 N N . VAL A 1 89 ? 5.604 16.023 4.605 1.00 46.94 89 VAL A N 1
ATOM 706 C CA . VAL A 1 89 ? 5.844 17.474 4.546 1.00 46.94 89 VAL A CA 1
ATOM 707 C C . VAL A 1 89 ? 4.888 18.081 3.530 1.00 46.94 89 VAL A C 1
ATOM 709 O O . VAL A 1 89 ? 4.689 17.420 2.481 1.00 46.94 89 VAL A O 1
#

Secondary structure (DSSP, 8-state):
-------GGG-SS----PPPPPPPPPPPHHHHHHHHHH---HHHHHHHHHHHHH---HHHHHT--GGGEETTTTEE-----TTTSS---

Foldseek 3Di:
DDDPDDDPVVCPDDPDPDDDDDDDDDDDPVVLVVVLVPDPDPVVNVLSVCCVPVVDDSVQVVPADPVQADPVVRDGHGDADPPPSDDDD

Sequence (89 aa):
MEQDIVPGSLLKRSIKLKLPEVLPRAMNPADVRKLLCVIEDIRDRALFLVLLRTGMRIGELLGLKVNDLDIRDRKIHLFEGEKNSMGRV